Protein AF-A0A1S3MTH4-F1 (afdb_monomer_lite)

pLDDT: mean 94.07, std 4.58, range [64.81, 98.19]

Radius of gyration: 25.59 Å; chains: 1; bounding box: 60×23×65 Å

Structure (mmCIF, N/CA/C/O backbone):
data_AF-A0A1S3MTH4-F1
#
_entry.id   AF-A0A1S3MTH4-F1
#
loop_
_atom_site.group_PDB
_atom_site.id
_atom_site.type_symbol
_atom_site.label_atom_id
_atom_site.label_alt_id
_atom_site.label_comp_id
_atom_site.label_asym_id
_atom_site.label_entity_id
_atom_site.label_seq_id
_atom_site.pdbx_PDB_ins_code
_atom_site.Cartn_x
_atom_site.Cartn_y
_atom_site.Cartn_z
_atom_site.occupancy
_atom_site.B_iso_or_equiv
_atom_site.auth_seq_id
_atom_site.auth_comp_id
_atom_site.auth_asym_id
_atom_site.auth_atom_id
_atom_site.pdbx_PDB_model_num
ATOM 1 N N . MET A 1 1 ? -13.603 -9.914 -24.835 1.00 76.88 1 MET A N 1
ATOM 2 C CA . MET A 1 1 ? -13.015 -9.135 -25.950 1.00 76.88 1 MET A CA 1
ATOM 3 C C . MET A 1 1 ? -13.337 -9.698 -27.334 1.00 76.88 1 MET A C 1
ATOM 5 O O . MET A 1 1 ? -13.725 -8.918 -28.182 1.00 76.88 1 MET A O 1
ATOM 9 N N . CYS A 1 2 ? -13.256 -11.011 -27.579 1.00 90.38 2 CYS A N 1
ATOM 10 C CA . CYS A 1 2 ? -13.246 -11.560 -28.948 1.00 90.38 2 CYS A CA 1
ATOM 11 C C . CYS A 1 2 ? -14.567 -11.528 -29.746 1.00 90.38 2 CYS A C 1
ATOM 13 O O . CYS A 1 2 ? -14.528 -11.759 -30.947 1.00 90.38 2 CYS A O 1
ATOM 15 N N . LYS A 1 3 ? -15.727 -11.307 -29.107 1.00 93.00 3 LYS A N 1
ATOM 16 C CA . LYS A 1 3 ? -17.052 -11.400 -29.766 1.00 93.00 3 LYS A CA 1
ATOM 17 C C . LYS A 1 3 ? -17.854 -10.094 -29.808 1.00 93.00 3 LYS A C 1
ATOM 19 O O . LYS A 1 3 ? -18.884 -10.052 -30.461 1.00 93.00 3 LYS A O 1
ATOM 24 N N . VAL A 1 4 ? -17.412 -9.062 -29.088 1.00 96.62 4 VAL A N 1
ATOM 25 C CA . VAL A 1 4 ? -18.183 -7.816 -28.890 1.00 96.62 4 VAL A CA 1
ATOM 26 C C . VAL A 1 4 ? -17.382 -6.592 -29.319 1.00 96.62 4 VAL A C 1
ATOM 28 O O . VAL A 1 4 ? -17.912 -5.707 -29.979 1.00 96.62 4 VAL A O 1
ATOM 31 N N . PHE A 1 5 ? -16.093 -6.544 -28.979 1.00 94.25 5 PHE A N 1
ATOM 32 C CA . PHE A 1 5 ? -15.246 -5.392 -29.264 1.00 94.25 5 PHE A CA 1
ATOM 33 C C . PHE A 1 5 ? -14.417 -5.625 -30.526 1.00 94.25 5 PHE A C 1
ATOM 35 O O . PHE A 1 5 ? -13.961 -6.740 -30.788 1.00 94.25 5 PHE A O 1
ATOM 42 N N . LYS A 1 6 ? -14.187 -4.555 -31.295 1.00 93.19 6 LYS A N 1
ATOM 43 C CA . LYS A 1 6 ? -13.166 -4.556 -32.350 1.00 93.19 6 LYS A CA 1
ATOM 44 C C . LYS A 1 6 ? -11.784 -4.740 -31.716 1.00 93.19 6 LYS A C 1
ATOM 46 O O . LYS A 1 6 ? -11.576 -4.365 -30.563 1.00 93.19 6 LYS A O 1
ATOM 51 N N . ARG A 1 7 ? -10.843 -5.317 -32.470 1.00 94.94 7 ARG A N 1
ATOM 52 C CA . ARG A 1 7 ? -9.465 -5.516 -32.003 1.00 94.94 7 ARG A CA 1
ATOM 53 C C . ARG A 1 7 ? -8.849 -4.154 -31.633 1.00 94.94 7 ARG A C 1
ATOM 55 O O . ARG A 1 7 ? -8.781 -3.300 -32.517 1.00 94.94 7 ARG A O 1
ATOM 62 N N . PRO A 1 8 ? -8.417 -3.943 -30.377 1.00 94.38 8 PRO A N 1
ATOM 63 C CA . PRO A 1 8 ? -7.772 -2.699 -29.977 1.00 94.38 8 PRO A CA 1
ATOM 64 C C . PRO A 1 8 ? -6.360 -2.607 -30.563 1.00 94.38 8 PRO A C 1
ATOM 66 O O . PRO A 1 8 ? -5.741 -3.626 -30.892 1.00 94.38 8 PRO A O 1
ATOM 69 N N . PHE A 1 9 ? -5.848 -1.383 -30.677 1.00 95.06 9 PHE A N 1
ATOM 70 C CA . PHE A 1 9 ? -4.441 -1.159 -30.990 1.00 95.06 9 PHE A CA 1
ATOM 71 C C . PHE A 1 9 ? -3.572 -1.548 -29.794 1.00 95.06 9 PHE A C 1
ATOM 73 O O . PHE A 1 9 ? -3.973 -1.403 -28.642 1.00 95.06 9 PHE A O 1
ATOM 80 N N . SER A 1 10 ? -2.397 -2.107 -30.083 1.00 94.62 10 SER A N 1
ATOM 81 C CA . SER A 1 10 ? -1.463 -2.528 -29.044 1.00 94.62 10 SER A CA 1
ATOM 82 C C . SER A 1 10 ? -0.734 -1.310 -28.494 1.00 94.62 10 SER A C 1
ATOM 84 O O . SER A 1 10 ? 0.014 -0.670 -29.228 1.00 94.62 10 SER A O 1
ATOM 86 N N . GLU A 1 11 ? -0.897 -1.046 -27.203 1.00 93.69 11 GLU A N 1
ATOM 87 C CA . GLU A 1 11 ? -0.143 -0.026 -26.478 1.00 93.69 11 GLU A CA 1
ATOM 88 C C . GLU A 1 11 ? 0.856 -0.714 -25.536 1.00 93.69 11 GLU A C 1
ATOM 90 O O . GLU A 1 11 ? 0.446 -1.532 -24.706 1.00 93.69 11 GLU A O 1
ATOM 95 N N . PRO A 1 12 ? 2.170 -0.461 -25.669 1.00 94.00 12 PRO A N 1
ATOM 96 C CA . PRO A 1 12 ? 3.153 -1.030 -24.759 1.00 94.00 12 PRO A CA 1
ATOM 97 C C . PRO A 1 12 ? 3.037 -0.358 -23.384 1.00 94.00 12 PRO A C 1
ATOM 99 O O . PRO A 1 12 ? 3.203 0.852 -23.261 1.00 94.00 12 PRO A O 1
ATOM 102 N N . ALA A 1 13 ? 2.791 -1.153 -22.344 1.00 93.00 13 ALA A N 1
ATOM 103 C CA . ALA A 1 13 ? 2.730 -0.694 -20.960 1.00 93.00 13 ALA A CA 1
ATOM 104 C C . ALA A 1 13 ? 3.626 -1.569 -20.076 1.00 93.00 13 ALA A C 1
ATOM 106 O O . ALA A 1 13 ? 3.611 -2.794 -20.183 1.00 93.00 13 ALA A O 1
ATOM 107 N N . ALA A 1 14 ? 4.408 -0.935 -19.201 1.00 92.88 14 ALA A N 1
ATOM 108 C CA . ALA A 1 14 ? 5.298 -1.631 -18.269 1.00 92.88 14 ALA A CA 1
ATOM 109 C C . ALA A 1 14 ? 4.617 -1.974 -16.930 1.00 92.88 14 ALA A C 1
ATOM 111 O O . ALA A 1 14 ? 5.107 -2.819 -16.187 1.00 92.88 14 ALA A O 1
ATOM 112 N N . ASN A 1 15 ? 3.506 -1.306 -16.608 1.00 93.69 15 ASN A N 1
ATOM 113 C CA . ASN A 1 15 ? 2.750 -1.472 -15.370 1.00 93.69 15 ASN A CA 1
ATOM 114 C C . ASN A 1 15 ? 1.280 -1.059 -15.575 1.00 93.69 15 ASN A C 1
ATOM 116 O O . ASN A 1 15 ? 0.884 -0.631 -16.658 1.00 93.69 15 ASN A O 1
ATOM 120 N N . ILE A 1 16 ? 0.471 -1.188 -14.523 1.00 94.81 16 ILE A N 1
ATOM 121 C CA . ILE A 1 16 ? -0.954 -0.817 -14.524 1.00 94.81 16 ILE A CA 1
ATOM 122 C C . ILE A 1 16 ? -1.200 0.698 -14.368 1.00 94.81 16 ILE A C 1
ATOM 124 O O . ILE A 1 16 ? -2.349 1.140 -14.373 1.00 94.81 16 ILE A O 1
ATOM 128 N N . GLY A 1 17 ? -0.143 1.502 -14.211 1.00 95.00 17 GLY A N 1
ATOM 129 C CA . GLY A 1 17 ? -0.214 2.951 -14.035 1.00 95.00 17 GLY A CA 1
ATOM 130 C C . GLY A 1 17 ? -0.801 3.391 -12.689 1.00 95.00 17 GLY A C 1
ATOM 131 O O . GLY A 1 17 ? -0.570 2.773 -11.651 1.00 95.00 17 GLY A O 1
ATOM 132 N N . VAL A 1 18 ? -1.585 4.475 -12.717 1.00 96.31 18 VAL A N 1
ATOM 133 C CA . VAL A 1 18 ? -2.190 5.130 -11.536 1.00 96.31 18 VAL A CA 1
ATOM 134 C C . VAL A 1 18 ? -3.071 4.204 -10.693 1.00 96.31 18 VAL A C 1
ATOM 136 O O . VAL A 1 18 ? -3.266 4.440 -9.501 1.00 96.31 18 VAL A O 1
ATOM 139 N N . TRP A 1 19 ? -3.573 3.120 -11.286 1.00 97.44 19 TRP A N 1
ATOM 140 C CA . TRP A 1 19 ? -4.376 2.131 -10.576 1.00 97.44 19 TRP A CA 1
ATOM 141 C C . TRP A 1 19 ? -3.630 1.505 -9.400 1.00 97.44 19 TRP A C 1
ATOM 143 O O . TRP A 1 19 ? -4.264 1.212 -8.393 1.00 97.44 19 TRP A O 1
ATOM 153 N N . GLN A 1 20 ? -2.301 1.378 -9.475 1.00 95.19 20 GLN A N 1
ATOM 154 C CA . GLN A 1 20 ? -1.493 0.898 -8.352 1.00 95.19 20 GLN A CA 1
ATOM 155 C C . GLN A 1 20 ? -1.690 1.782 -7.111 1.00 95.19 20 GLN A C 1
ATOM 157 O O . GLN A 1 20 ? -2.084 1.293 -6.054 1.00 95.19 20 GLN A O 1
ATOM 162 N N . LEU A 1 21 ? -1.527 3.098 -7.273 1.00 94.81 21 LEU A N 1
ATOM 163 C CA . LEU A 1 21 ? -1.739 4.068 -6.200 1.00 94.81 21 LEU A CA 1
ATOM 164 C C . LEU A 1 21 ? -3.190 4.048 -5.697 1.00 94.81 21 LEU A C 1
ATOM 166 O O . LEU A 1 21 ? -3.434 4.158 -4.497 1.00 94.81 21 LEU A O 1
ATOM 170 N N . ALA A 1 22 ? -4.160 3.874 -6.599 1.00 97.56 22 ALA A N 1
ATOM 171 C CA . ALA A 1 22 ? -5.566 3.772 -6.218 1.00 97.56 22 ALA A CA 1
ATOM 172 C C . ALA A 1 22 ? -5.831 2.545 -5.325 1.00 97.56 22 ALA A C 1
ATOM 174 O O . ALA A 1 22 ? -6.482 2.674 -4.287 1.00 97.56 22 ALA A O 1
ATOM 175 N N . PHE A 1 23 ? -5.303 1.369 -5.679 1.00 96.94 23 PHE A N 1
ATOM 176 C CA . PHE A 1 23 ? -5.432 0.161 -4.856 1.00 96.94 23 PHE A CA 1
ATOM 177 C C . PHE A 1 23 ? -4.712 0.296 -3.512 1.00 96.94 23 PHE A C 1
ATOM 179 O O . PHE A 1 23 ? -5.247 -0.120 -2.481 1.00 96.94 23 PHE A O 1
ATOM 186 N N . GLU A 1 24 ? -3.549 0.942 -3.490 1.00 95.19 24 GLU A N 1
ATOM 187 C CA . GLU A 1 24 ? -2.834 1.229 -2.248 1.00 95.19 24 GLU A CA 1
ATOM 188 C C . GLU A 1 24 ? -3.625 2.167 -1.332 1.00 95.19 24 GLU A C 1
ATOM 190 O O . GLU A 1 24 ? -3.775 1.866 -0.145 1.00 95.19 24 GLU A O 1
ATOM 195 N N . ALA A 1 25 ? -4.205 3.243 -1.865 1.00 96.44 25 ALA A N 1
ATOM 196 C CA . ALA A 1 25 ? -5.055 4.152 -1.099 1.00 96.44 25 ALA A CA 1
ATOM 197 C C . ALA A 1 25 ? -6.309 3.443 -0.562 1.00 96.44 25 ALA A C 1
ATOM 199 O O . ALA A 1 25 ? -6.624 3.555 0.625 1.00 96.44 25 ALA A O 1
ATOM 200 N N . MET A 1 26 ? -6.984 2.642 -1.397 1.00 98.19 26 MET A N 1
ATOM 201 C CA . MET A 1 26 ? -8.137 1.845 -0.964 1.00 98.19 26 MET A CA 1
ATOM 202 C C . MET A 1 26 ? -7.773 0.883 0.171 1.00 98.19 26 MET A C 1
ATOM 204 O O . MET A 1 26 ? -8.543 0.739 1.118 1.00 98.19 26 MET A O 1
ATOM 208 N N . SER A 1 27 ? -6.590 0.266 0.126 1.00 97.06 27 SER A N 1
ATOM 209 C CA . SER A 1 27 ? -6.140 -0.629 1.198 1.00 97.06 27 SER A CA 1
ATOM 210 C C . SER A 1 27 ? -5.888 0.097 2.527 1.00 97.06 27 SER A C 1
ATOM 212 O O . SER A 1 27 ? -6.156 -0.470 3.582 1.00 97.06 27 SER A O 1
ATOM 214 N N . VAL A 1 28 ? -5.440 1.359 2.504 1.00 96.88 28 VAL A N 1
ATOM 215 C CA . VAL A 1 28 ? -5.305 2.188 3.718 1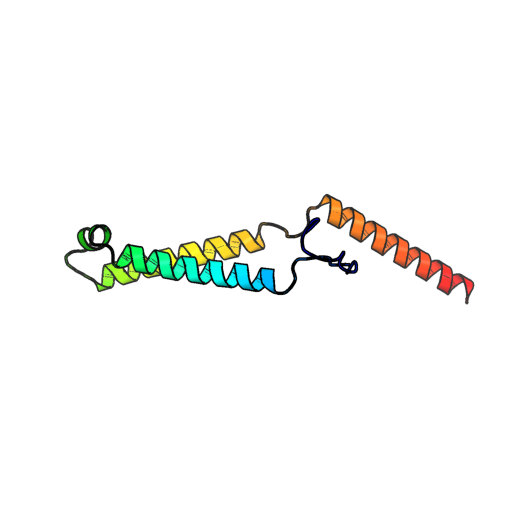.00 96.88 28 VAL A CA 1
ATOM 216 C C . VAL A 1 28 ? -6.682 2.511 4.298 1.00 96.88 28 VAL A C 1
ATOM 218 O O . VAL A 1 28 ? -6.916 2.283 5.483 1.00 96.88 28 VAL A O 1
ATOM 221 N N . ILE A 1 29 ? -7.620 2.957 3.457 1.00 97.75 29 ILE A N 1
ATOM 222 C CA . ILE A 1 29 ? -9.004 3.254 3.868 1.00 97.75 29 ILE A CA 1
ATOM 223 C C . ILE A 1 29 ? -9.681 2.009 4.456 1.00 97.75 29 ILE A C 1
ATOM 225 O O . ILE A 1 29 ? -10.430 2.107 5.431 1.00 97.75 29 ILE A O 1
ATOM 229 N N . ALA A 1 30 ? -9.400 0.831 3.895 1.00 98.06 30 ALA A N 1
ATOM 230 C CA . ALA A 1 30 ? -9.934 -0.431 4.385 1.00 98.06 30 ALA A CA 1
ATOM 231 C C . ALA A 1 30 ? -9.472 -0.744 5.817 1.00 98.06 30 ALA A C 1
ATOM 233 O O . ALA A 1 30 ? -10.275 -1.250 6.597 1.00 98.06 30 ALA A O 1
ATOM 234 N N . VAL A 1 31 ? -8.226 -0.429 6.193 1.00 97.75 31 VAL A N 1
ATOM 235 C CA . VAL A 1 31 ? -7.753 -0.614 7.578 1.00 97.75 31 VAL A CA 1
ATOM 236 C C . VAL A 1 31 ? -8.549 0.275 8.532 1.00 97.75 31 VAL A C 1
ATOM 238 O O . VAL A 1 31 ? -9.157 -0.242 9.466 1.00 97.75 31 VAL A O 1
ATOM 241 N N . VAL A 1 32 ? -8.635 1.576 8.239 1.00 96.44 32 VAL A N 1
ATOM 242 C CA . VAL A 1 32 ? -9.367 2.552 9.069 1.00 96.44 32 VAL A CA 1
ATOM 243 C C . VAL A 1 32 ? -10.832 2.140 9.234 1.00 96.44 32 VAL A C 1
ATOM 245 O O . VAL A 1 32 ? -11.360 2.074 10.343 1.00 96.44 32 VAL A O 1
ATOM 248 N N . THR A 1 33 ? -11.487 1.796 8.124 1.00 97.81 33 THR A N 1
ATOM 249 C CA . THR A 1 33 ? -12.913 1.449 8.117 1.00 97.81 33 THR A CA 1
ATOM 250 C C . THR A 1 33 ? -13.184 0.163 8.897 1.00 97.81 33 THR A C 1
ATOM 252 O O . THR A 1 33 ? -14.116 0.117 9.698 1.0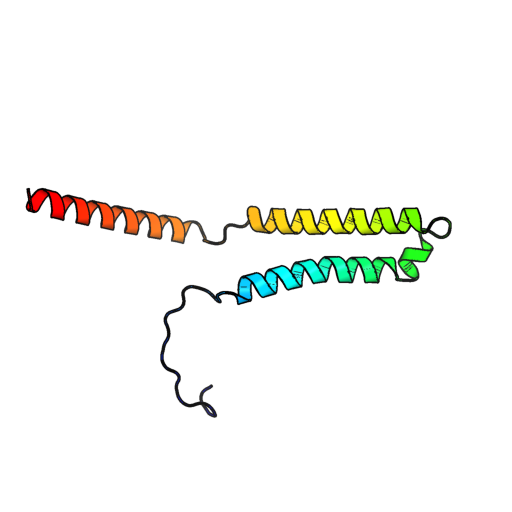0 97.81 33 THR A O 1
ATOM 255 N N . ASN A 1 34 ? -12.365 -0.878 8.713 1.00 97.62 34 ASN A N 1
ATOM 256 C CA . ASN A 1 34 ? -12.537 -2.134 9.444 1.00 97.62 34 ASN A CA 1
ATOM 257 C C . ASN A 1 34 ? -12.255 -1.967 10.944 1.00 97.62 34 ASN A C 1
ATOM 259 O O . ASN A 1 34 ? -13.019 -2.486 11.757 1.00 97.62 34 ASN A O 1
ATOM 263 N N . CYS A 1 35 ? -11.221 -1.210 11.326 1.00 96.50 35 CYS A N 1
ATOM 264 C CA . CYS A 1 35 ? -10.937 -0.899 12.730 1.00 96.50 35 CYS A CA 1
ATOM 265 C C . CYS A 1 35 ? -12.099 -0.139 13.387 1.00 96.50 35 CYS A C 1
ATOM 267 O O . CYS A 1 35 ? -12.523 -0.502 14.486 1.00 96.50 35 CYS A O 1
ATOM 269 N N . ALA A 1 36 ? -12.679 0.844 12.691 1.00 95.19 36 ALA A N 1
ATOM 270 C CA . ALA A 1 36 ? -13.856 1.566 13.167 1.00 95.19 36 ALA A CA 1
ATOM 271 C C . ALA A 1 36 ? -15.076 0.643 13.346 1.00 95.19 36 ALA A C 1
ATOM 273 O O . ALA A 1 36 ? -15.716 0.673 14.397 1.00 95.19 36 ALA A O 1
ATOM 274 N N . LEU A 1 37 ? -15.372 -0.222 12.366 1.00 96.88 37 LEU A N 1
ATOM 275 C CA . LEU A 1 37 ? -16.475 -1.190 12.456 1.00 96.88 37 LEU A CA 1
ATOM 276 C C . LEU A 1 37 ? -16.298 -2.156 13.637 1.00 96.88 37 LEU A C 1
ATOM 278 O O . LEU A 1 37 ? -17.252 -2.409 14.374 1.00 96.88 37 LEU A O 1
ATOM 282 N N . ILE A 1 38 ? -15.076 -2.653 13.851 1.00 95.44 38 ILE A N 1
ATOM 283 C CA . ILE A 1 38 ? -14.736 -3.511 14.993 1.00 95.44 38 ILE A CA 1
ATOM 284 C C . ILE A 1 38 ? -14.962 -2.755 16.308 1.00 95.44 38 ILE A C 1
ATOM 286 O O . ILE A 1 38 ? -15.642 -3.279 17.190 1.00 95.44 38 ILE A O 1
ATOM 290 N N . GLY A 1 39 ? -14.481 -1.514 16.430 1.00 93.69 39 GLY A N 1
ATOM 291 C CA . GLY A 1 39 ? -14.669 -0.688 17.629 1.00 93.69 39 GLY A CA 1
ATOM 292 C C . GLY A 1 39 ? -16.132 -0.335 17.930 1.00 93.69 39 GLY A C 1
ATOM 293 O O . GLY A 1 39 ? -16.508 -0.172 19.090 1.00 93.69 39 GLY A O 1
ATOM 294 N N . MET A 1 40 ? -16.986 -0.258 16.906 1.00 92.06 40 MET A N 1
ATOM 295 C CA . MET A 1 40 ? -18.423 -0.009 17.071 1.00 92.06 40 MET A CA 1
ATOM 296 C C . MET A 1 40 ? -19.229 -1.270 17.409 1.00 92.06 40 MET A C 1
ATOM 298 O O . MET A 1 40 ? -20.371 -1.151 17.862 1.00 92.06 40 MET A O 1
ATOM 302 N N . SER A 1 41 ? -18.658 -2.461 17.209 1.00 94.06 41 SER A N 1
ATOM 303 C CA . SER A 1 4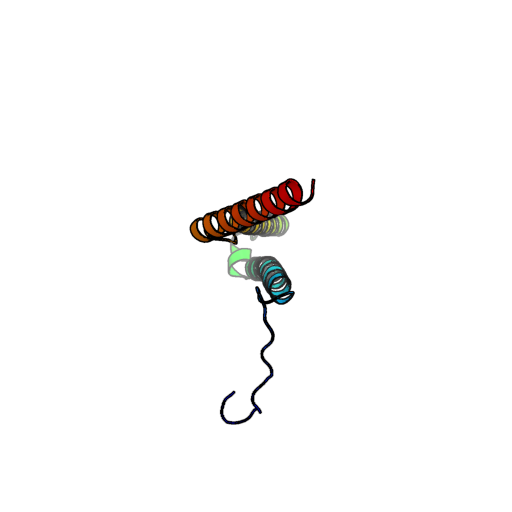1 ? -19.359 -3.726 17.419 1.00 94.06 41 SER A CA 1
ATOM 304 C C . SER A 1 41 ? -19.724 -3.951 18.902 1.00 94.06 41 SER A C 1
ATOM 306 O O . SER A 1 41 ? -18.907 -3.677 19.790 1.00 94.06 41 SER A O 1
ATOM 308 N N . PRO A 1 42 ? -20.929 -4.475 19.213 1.00 91.19 42 PRO A N 1
ATOM 309 C CA . PRO A 1 42 ? -21.342 -4.751 20.593 1.00 91.19 42 PRO A CA 1
ATOM 310 C C . PRO A 1 42 ? -20.395 -5.700 21.336 1.00 91.19 42 PRO A C 1
ATOM 312 O O . PRO A 1 42 ? -20.189 -5.558 22.538 1.00 91.19 42 PRO A O 1
ATOM 315 N N . GLN A 1 43 ? -19.790 -6.645 20.614 1.00 92.38 43 GLN A N 1
ATOM 316 C CA . GLN A 1 43 ? -18.839 -7.614 21.149 1.00 92.38 43 GLN A CA 1
ATOM 317 C C . GLN A 1 43 ? -17.607 -6.903 21.708 1.00 92.38 43 GLN A C 1
ATOM 319 O O . GLN A 1 43 ? -17.216 -7.151 22.844 1.00 92.38 43 GLN A O 1
ATOM 324 N N . VAL A 1 44 ? -17.029 -5.972 20.945 1.00 91.38 44 VAL A N 1
ATOM 325 C CA . VAL A 1 44 ? -15.834 -5.244 21.382 1.00 91.38 44 VAL A CA 1
ATOM 326 C C . VAL A 1 44 ? -16.162 -4.256 22.498 1.00 91.38 44 VAL A C 1
ATOM 328 O O . VAL A 1 44 ? -15.428 -4.183 23.483 1.00 91.38 44 VAL A O 1
ATOM 331 N N . LYS A 1 45 ? -17.306 -3.569 22.403 1.00 90.81 45 LYS A N 1
ATOM 332 C CA . LYS A 1 45 ? -17.797 -2.692 23.476 1.00 90.81 45 LYS A CA 1
ATOM 333 C C . LYS A 1 45 ? -18.011 -3.438 24.796 1.00 90.81 45 LYS A C 1
ATOM 335 O O . LYS A 1 45 ? -17.722 -2.885 25.850 1.00 90.81 45 LYS A O 1
ATOM 340 N N . SER A 1 46 ? -18.443 -4.702 24.752 1.00 90.94 46 SER A N 1
ATOM 341 C CA . SER A 1 46 ? -18.661 -5.509 25.962 1.00 90.94 46 SER A CA 1
ATOM 342 C C . SER A 1 46 ? -17.385 -5.807 26.761 1.00 90.94 46 SER A C 1
ATOM 344 O O . SE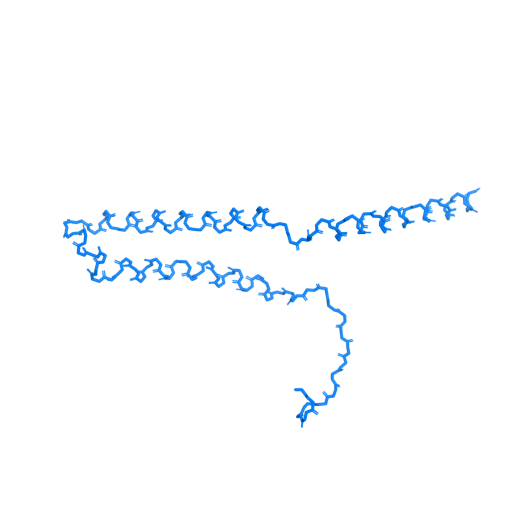R A 1 46 ? -17.476 -6.044 27.963 1.00 90.94 46 SER A O 1
ATOM 346 N N . TYR A 1 47 ? -16.202 -5.742 26.136 1.00 89.31 47 TYR A N 1
ATOM 347 C CA . TYR A 1 47 ? -14.922 -5.874 26.843 1.00 89.31 47 TYR A CA 1
ATOM 348 C C . TYR A 1 47 ? -14.509 -4.600 27.594 1.00 89.31 47 TYR A C 1
ATOM 350 O O . TYR A 1 47 ? -13.689 -4.679 28.505 1.00 89.31 47 TYR A O 1
ATOM 358 N N . PHE A 1 48 ? -15.077 -3.441 27.242 1.00 90.56 48 PHE A N 1
ATOM 359 C CA . PHE A 1 48 ? -14.776 -2.144 27.858 1.00 90.56 48 PHE A CA 1
ATOM 360 C C . PHE A 1 48 ? -16.060 -1.435 28.329 1.00 90.56 48 PHE A C 1
ATOM 362 O O . PHE A 1 48 ? -16.362 -0.339 27.855 1.00 90.56 48 PHE A O 1
ATOM 369 N N . PRO A 1 49 ? -16.832 -2.029 29.261 1.00 81.44 49 PRO A N 1
ATOM 370 C CA . PRO A 1 49 ? -18.128 -1.483 29.669 1.00 81.44 49 PRO A CA 1
ATOM 371 C C . PRO A 1 49 ? -18.022 -0.152 30.435 1.00 81.44 49 PRO A C 1
ATOM 373 O O . PRO A 1 49 ? -18.964 0.631 30.423 1.00 81.44 49 PRO A O 1
ATOM 376 N N . GLU A 1 50 ? -16.880 0.117 31.075 1.00 83.56 50 GLU A N 1
ATOM 377 C CA . GLU A 1 50 ? -16.682 1.255 31.987 1.00 83.56 50 GLU A CA 1
ATOM 378 C C . GLU A 1 50 ? -16.041 2.491 31.322 1.00 83.56 50 GLU A C 1
ATOM 380 O O . GLU A 1 50 ? -16.096 3.590 31.871 1.00 83.56 50 GLU A O 1
ATOM 385 N N . SER A 1 51 ? -15.388 2.348 30.158 1.00 88.44 51 SER A N 1
ATOM 386 C CA . SER A 1 51 ? -14.646 3.458 29.538 1.00 88.44 51 SER A CA 1
ATOM 387 C C . SER A 1 51 ? -14.574 3.372 28.014 1.00 88.44 51 SER A C 1
ATOM 389 O O . SER A 1 51 ? -13.792 2.608 27.445 1.00 88.44 51 SER A O 1
ATOM 391 N N . GLU A 1 52 ? -15.319 4.252 27.342 1.00 87.44 52 GLU A N 1
ATOM 392 C CA . GLU A 1 52 ? -15.248 4.410 25.883 1.00 87.44 52 GLU A CA 1
ATOM 393 C C . GLU A 1 52 ? -13.899 4.984 25.424 1.00 87.44 52 GLU A C 1
ATOM 395 O O . GLU A 1 52 ? -13.389 4.616 24.367 1.00 87.44 52 GLU A O 1
ATOM 400 N N . THR A 1 53 ? -13.270 5.838 26.235 1.00 91.50 53 THR A N 1
ATOM 401 C CA . THR A 1 53 ? -11.955 6.415 25.919 1.00 91.50 53 THR A CA 1
ATOM 402 C C . THR A 1 53 ? -10.883 5.332 25.823 1.00 91.50 53 THR A C 1
ATOM 404 O O . THR A 1 53 ? -10.069 5.352 24.899 1.00 91.50 53 THR A O 1
ATOM 407 N N . GLN A 1 54 ? -10.891 4.359 26.741 1.00 92.06 54 GLN A N 1
ATOM 408 C CA . GLN A 1 54 ? -9.941 3.244 26.712 1.00 92.06 54 GLN A CA 1
ATOM 409 C C . GLN A 1 54 ? -10.146 2.364 25.474 1.00 92.06 54 GLN A C 1
ATOM 411 O O . GLN A 1 54 ? -9.167 1.962 24.843 1.00 92.06 54 GLN A O 1
ATOM 416 N N . LEU A 1 55 ? -11.402 2.116 25.092 1.00 93.06 55 LEU A N 1
ATOM 417 C CA . LEU A 1 55 ? -11.741 1.403 23.863 1.00 93.06 55 LEU A CA 1
ATOM 418 C C . LEU A 1 55 ? -11.186 2.122 22.624 1.00 93.06 55 LEU A C 1
ATOM 420 O O . LEU A 1 55 ? -10.511 1.497 21.807 1.00 93.06 55 LEU A O 1
ATOM 424 N N . ILE A 1 56 ? -11.427 3.431 22.497 1.00 93.75 56 ILE A N 1
ATOM 425 C CA . ILE A 1 56 ? -10.950 4.225 21.353 1.00 93.75 56 ILE A CA 1
ATOM 426 C C . ILE A 1 56 ? -9.420 4.194 21.275 1.00 93.75 56 ILE A C 1
ATOM 428 O O . ILE A 1 56 ? -8.876 3.962 20.197 1.00 93.75 56 ILE A O 1
ATOM 432 N N . LEU A 1 57 ? -8.719 4.366 22.400 1.00 94.88 57 LEU A N 1
ATOM 433 C CA . LEU A 1 57 ? -7.253 4.317 22.433 1.00 94.88 57 LEU A CA 1
ATOM 434 C C . LEU A 1 57 ? -6.704 2.964 21.962 1.00 94.88 57 LEU A C 1
ATOM 436 O O . LEU A 1 57 ? -5.742 2.936 21.195 1.00 94.88 57 LEU A O 1
ATOM 440 N N . TRP A 1 58 ? -7.321 1.851 22.368 1.00 94.19 58 TRP A N 1
ATOM 441 C CA . TRP A 1 58 ? -6.922 0.519 21.903 1.00 94.19 58 TRP A CA 1
ATOM 442 C C . TRP A 1 58 ? -7.197 0.304 20.416 1.00 94.19 58 TRP A C 1
ATOM 444 O O . TRP A 1 58 ? -6.328 -0.209 19.710 1.00 94.19 58 TRP A O 1
ATOM 454 N N . VAL A 1 59 ? -8.371 0.714 19.928 1.00 95.31 59 VAL A N 1
ATOM 455 C CA . VAL A 1 59 ? -8.739 0.588 18.509 1.00 95.31 59 VAL A CA 1
ATOM 456 C C . VAL A 1 59 ? -7.785 1.401 17.636 1.00 95.31 59 VAL A C 1
ATOM 458 O O . VAL A 1 59 ? -7.224 0.859 16.686 1.00 95.31 59 VAL A O 1
ATOM 461 N N . VAL A 1 60 ? -7.536 2.663 17.994 1.00 96.31 60 VAL A N 1
ATOM 462 C CA . VAL A 1 60 ? -6.616 3.548 17.265 1.00 96.31 60 VAL A CA 1
ATOM 463 C C . VAL A 1 60 ? -5.173 3.046 17.366 1.00 96.31 60 VAL A C 1
ATOM 465 O O . VAL A 1 60 ? -4.441 3.078 16.378 1.00 96.31 60 VAL A O 1
ATOM 468 N N . GLY A 1 61 ? -4.749 2.541 18.527 1.00 97.25 61 GLY A N 1
ATOM 469 C CA . GLY A 1 61 ? -3.424 1.940 18.691 1.00 97.25 61 GLY A CA 1
ATOM 470 C C . GLY A 1 61 ? -3.222 0.720 17.787 1.00 97.25 61 GLY A C 1
ATOM 471 O O . GLY A 1 61 ? -2.195 0.604 17.115 1.00 97.25 61 GLY A O 1
ATOM 472 N N . PHE A 1 62 ? -4.222 -0.160 17.712 1.00 96.50 62 PHE A N 1
ATOM 473 C CA . PHE A 1 62 ? -4.195 -1.326 16.829 1.00 96.50 62 PHE A CA 1
ATOM 474 C C . PHE A 1 62 ? -4.247 -0.934 15.346 1.00 96.50 62 PHE A C 1
ATOM 476 O O . PHE A 1 62 ? -3.526 -1.510 14.532 1.00 96.50 62 PHE A O 1
ATOM 483 N N . GLU A 1 63 ? -5.030 0.085 14.994 1.00 97.75 63 GLU A N 1
ATOM 484 C CA . GLU A 1 63 ? -5.064 0.658 13.645 1.00 97.75 63 GLU A CA 1
ATOM 485 C C . GLU A 1 63 ? -3.673 1.138 13.204 1.00 97.75 63 GLU A C 1
ATOM 487 O O . GLU A 1 63 ? -3.189 0.738 12.143 1.00 97.75 63 GLU A O 1
ATOM 492 N N . HIS A 1 64 ? -2.983 1.926 14.036 1.00 97.44 64 HIS A N 1
ATOM 493 C CA . HIS A 1 64 ? -1.635 2.416 13.728 1.00 97.44 64 HIS A CA 1
ATOM 494 C C . HIS A 1 64 ? -0.622 1.275 13.607 1.00 97.44 64 HIS A C 1
ATOM 496 O O . HIS A 1 64 ? 0.240 1.317 12.729 1.00 97.44 64 HIS A O 1
ATOM 502 N N . PHE A 1 65 ? -0.737 0.238 14.440 1.00 97.81 65 PHE A N 1
ATOM 503 C CA . PHE A 1 65 ? 0.091 -0.962 14.321 1.00 97.81 65 PHE A CA 1
ATOM 504 C C . PHE A 1 65 ? -0.124 -1.673 12.975 1.00 97.81 65 PHE A C 1
ATOM 506 O O . PHE A 1 65 ? 0.847 -2.005 12.290 1.00 97.81 65 PHE A O 1
ATOM 513 N N . LEU A 1 66 ? -1.379 -1.859 12.555 1.00 97.75 66 LEU A N 1
ATOM 514 C CA . LEU A 1 66 ? -1.700 -2.464 11.262 1.00 97.75 66 LEU A CA 1
ATOM 515 C C . LEU A 1 66 ? -1.187 -1.616 10.095 1.00 97.75 66 LEU A C 1
ATOM 517 O O . LEU A 1 66 ? -0.543 -2.156 9.192 1.00 97.75 66 LEU A O 1
ATOM 521 N N . LEU A 1 67 ? -1.402 -0.299 10.127 1.00 97.56 67 LEU A N 1
ATOM 522 C CA . LEU A 1 67 ? -0.881 0.612 9.107 1.00 97.56 67 LEU A CA 1
ATOM 523 C C . LEU A 1 67 ? 0.648 0.558 9.041 1.00 97.56 67 LEU A C 1
ATOM 525 O O . LEU A 1 67 ? 1.201 0.406 7.952 1.00 97.56 67 LEU A O 1
ATOM 529 N N . ALA A 1 68 ? 1.335 0.601 10.185 1.00 97.62 68 ALA A N 1
ATOM 530 C CA . ALA A 1 68 ? 2.788 0.474 10.240 1.00 97.62 68 ALA A CA 1
ATOM 531 C C . ALA A 1 68 ? 3.258 -0.856 9.635 1.00 97.62 68 ALA A C 1
ATOM 533 O O . ALA A 1 68 ? 4.152 -0.860 8.790 1.00 97.62 68 ALA A O 1
ATOM 534 N N . SER A 1 69 ? 2.620 -1.977 9.989 1.00 96.75 69 SER A N 1
ATOM 535 C CA . SER A 1 69 ? 2.962 -3.290 9.428 1.00 96.75 69 SER A CA 1
ATOM 536 C C . SER A 1 69 ? 2.779 -3.345 7.908 1.00 96.75 69 SER A C 1
ATOM 538 O O . SER A 1 69 ? 3.647 -3.860 7.204 1.00 96.75 69 SER A O 1
ATOM 540 N N . LYS A 1 70 ? 1.707 -2.738 7.380 1.00 94.94 70 LYS A N 1
ATOM 541 C CA . LYS A 1 70 ? 1.465 -2.618 5.940 1.00 94.94 70 LYS A CA 1
ATOM 542 C C . LYS A 1 70 ? 2.602 -1.858 5.258 1.00 94.94 70 LYS A C 1
ATOM 544 O O . LYS A 1 70 ? 3.133 -2.343 4.264 1.00 94.94 70 LYS A O 1
ATOM 549 N N . PHE A 1 71 ? 2.986 -0.694 5.784 1.00 94.75 71 PHE A N 1
ATOM 550 C CA . PHE A 1 71 ? 4.075 0.104 5.210 1.00 94.75 71 PHE A CA 1
ATOM 551 C C . PHE A 1 71 ? 5.424 -0.618 5.282 1.00 94.75 71 PHE A C 1
ATOM 553 O O . PHE A 1 71 ? 6.184 -0.586 4.315 1.00 94.75 71 PHE A O 1
ATOM 560 N N . ILE A 1 72 ? 5.700 -1.323 6.383 1.00 96.44 72 ILE A N 1
ATOM 561 C CA . ILE A 1 72 ? 6.902 -2.153 6.518 1.00 96.44 72 ILE A CA 1
ATOM 562 C C . ILE A 1 72 ? 6.914 -3.249 5.450 1.00 96.44 72 ILE A C 1
ATOM 564 O O . ILE A 1 72 ? 7.933 -3.436 4.792 1.00 96.44 72 ILE A O 1
ATOM 568 N N . LEU A 1 73 ? 5.797 -3.949 5.232 1.00 95.25 73 LEU A N 1
ATOM 569 C CA . LEU A 1 73 ? 5.710 -4.985 4.200 1.00 95.25 73 LEU A CA 1
ATOM 570 C C . LEU A 1 73 ? 5.935 -4.419 2.795 1.00 95.25 73 LEU A C 1
ATOM 572 O O . LEU A 1 73 ? 6.672 -5.028 2.023 1.00 95.25 73 LEU A O 1
ATOM 576 N N . THR A 1 74 ? 5.372 -3.248 2.483 1.00 92.56 74 THR A N 1
ATOM 577 C CA . THR A 1 74 ? 5.626 -2.560 1.206 1.00 92.56 74 THR A CA 1
ATOM 578 C C . THR A 1 74 ? 7.103 -2.205 1.030 1.00 92.56 74 THR A C 1
ATOM 580 O O . THR A 1 74 ? 7.619 -2.292 -0.075 1.00 92.56 74 THR A O 1
ATOM 583 N N . PHE A 1 75 ? 7.811 -1.845 2.101 1.00 92.88 75 PHE A N 1
ATOM 584 C CA . PHE A 1 75 ? 9.240 -1.539 2.021 1.00 92.88 75 PHE A CA 1
ATOM 585 C C . PHE A 1 75 ? 10.123 -2.794 1.922 1.00 92.88 75 PHE A C 1
ATOM 587 O O . PHE A 1 75 ? 11.133 -2.801 1.221 1.00 92.88 75 PHE A O 1
ATOM 594 N N . VAL A 1 76 ? 9.765 -3.859 2.644 1.00 96.50 76 VAL A N 1
ATOM 595 C CA . VAL A 1 76 ? 10.552 -5.101 2.715 1.00 96.50 76 VAL A CA 1
ATOM 596 C C . VAL A 1 76 ? 10.427 -5.928 1.438 1.00 96.50 76 VAL A C 1
ATOM 598 O O . VAL A 1 76 ? 11.387 -6.597 1.051 1.00 96.50 76 VAL A O 1
ATOM 601 N N . ILE A 1 77 ? 9.258 -5.922 0.797 1.00 94.31 77 ILE A N 1
ATOM 602 C CA . ILE A 1 77 ? 9.011 -6.691 -0.421 1.00 94.31 77 ILE A CA 1
ATOM 603 C C . ILE A 1 77 ? 9.474 -5.853 -1.621 1.00 94.31 77 ILE A C 1
ATOM 605 O O . ILE A 1 77 ? 8.845 -4.848 -1.928 1.00 94.31 77 ILE A O 1
ATOM 609 N N . PRO A 1 78 ? 10.552 -6.244 -2.326 1.00 89.75 78 PRO A N 1
ATOM 610 C CA . PRO A 1 78 ? 11.013 -5.492 -3.483 1.00 89.75 78 PRO A CA 1
ATOM 611 C C . PRO A 1 78 ? 10.046 -5.664 -4.660 1.00 89.75 78 PRO A C 1
ATOM 613 O O . PRO A 1 78 ? 9.749 -6.794 -5.054 1.00 89.75 78 PRO A O 1
ATOM 616 N N . ASP A 1 79 ? 9.648 -4.553 -5.281 1.00 90.50 79 ASP A N 1
ATOM 617 C CA . ASP A 1 79 ? 8.744 -4.550 -6.444 1.00 90.50 79 ASP A CA 1
ATOM 618 C C . ASP A 1 79 ? 9.310 -5.317 -7.649 1.00 90.50 79 ASP A C 1
ATOM 620 O O . ASP A 1 79 ? 8.572 -5.886 -8.455 1.00 90.50 79 ASP A O 1
ATOM 624 N N . VAL A 1 80 ? 10.642 -5.352 -7.777 1.00 91.88 80 VAL A N 1
ATOM 625 C CA . VAL A 1 80 ? 11.343 -6.044 -8.863 1.00 91.88 80 VAL A CA 1
ATOM 626 C C . VAL A 1 80 ? 12.140 -7.224 -8.306 1.00 91.88 80 VAL A C 1
ATOM 628 O O . VAL A 1 80 ? 13.016 -7.037 -7.456 1.00 91.88 80 VAL A O 1
ATOM 631 N N . PRO A 1 81 ? 11.938 -8.450 -8.812 1.00 93.94 81 PRO A N 1
ATOM 632 C CA . PRO A 1 81 ? 12.681 -9.613 -8.342 1.00 93.94 81 PRO A CA 1
ATOM 633 C C . PRO A 1 81 ? 14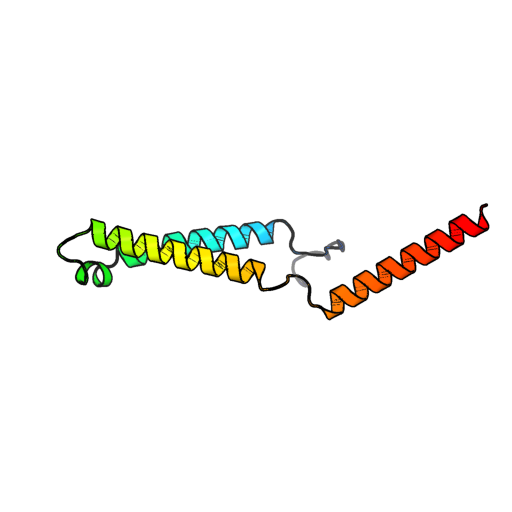.165 -9.559 -8.752 1.00 93.94 81 PRO A C 1
ATOM 635 O O . PRO A 1 81 ? 14.521 -9.081 -9.831 1.00 93.94 81 PRO A O 1
ATOM 638 N N . LYS A 1 82 ? 15.050 -10.128 -7.918 1.00 93.25 82 LYS A N 1
ATOM 639 C CA . LYS A 1 82 ? 16.523 -10.032 -8.060 1.00 93.25 82 LYS A CA 1
ATOM 640 C C . LYS A 1 82 ? 17.060 -10.419 -9.443 1.00 93.25 82 LYS A C 1
ATOM 642 O O . LYS A 1 82 ? 17.946 -9.762 -9.974 1.00 93.25 82 LYS A O 1
ATOM 647 N N . HIS A 1 83 ? 16.524 -11.478 -10.046 1.00 95.50 83 HIS A N 1
ATOM 648 C CA . HIS A 1 83 ? 16.990 -11.952 -11.351 1.00 95.50 83 HIS A CA 1
ATOM 649 C C . HIS A 1 83 ? 16.701 -10.957 -12.488 1.00 95.50 83 HIS A C 1
ATOM 651 O O . HIS A 1 83 ? 17.442 -10.926 -13.468 1.00 95.50 83 HIS A O 1
ATOM 657 N N . ILE A 1 84 ? 15.643 -10.146 -12.367 1.00 95.56 84 ILE A N 1
ATOM 658 C CA . ILE A 1 84 ? 15.343 -9.071 -13.319 1.00 95.56 84 ILE A CA 1
ATOM 659 C C . ILE A 1 84 ? 16.285 -7.895 -13.084 1.00 95.56 84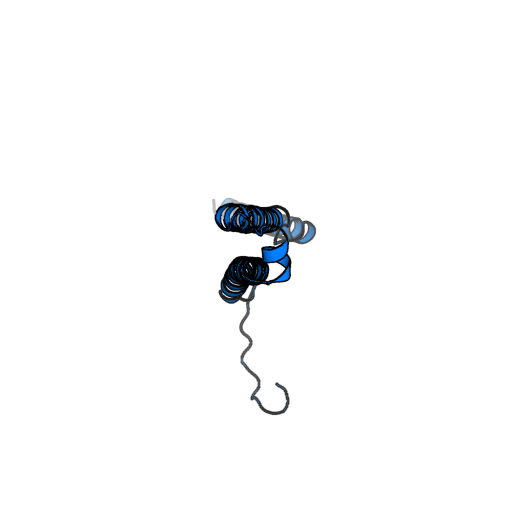 ILE A C 1
ATOM 661 O O . ILE A 1 84 ? 16.839 -7.384 -14.050 1.00 95.56 84 ILE A O 1
ATOM 665 N N . GLN A 1 85 ? 16.554 -7.533 -11.826 1.00 94.81 85 GLN A N 1
ATOM 666 C CA . GLN A 1 85 ? 17.511 -6.467 -11.502 1.00 94.81 85 GLN A CA 1
ATOM 667 C C . GLN A 1 85 ? 18.901 -6.746 -12.093 1.00 94.81 85 GLN A C 1
ATOM 669 O O . GLN A 1 85 ? 19.493 -5.867 -12.708 1.00 94.81 85 GLN A O 1
ATOM 674 N N . ILE A 1 86 ? 19.385 -7.990 -11.991 1.00 96.62 86 ILE A N 1
ATOM 675 C CA . ILE A 1 86 ? 20.675 -8.406 -12.571 1.00 96.62 86 ILE A CA 1
ATOM 676 C C . ILE A 1 86 ? 20.669 -8.305 -14.104 1.00 96.62 86 ILE A C 1
ATOM 678 O O . ILE A 1 86 ? 21.666 -7.931 -14.716 1.00 96.62 86 ILE A O 1
ATOM 682 N N . LYS A 1 87 ? 19.552 -8.651 -14.754 1.00 96.38 87 LYS A N 1
ATOM 683 C CA . LYS A 1 87 ? 19.434 -8.519 -16.213 1.00 96.38 87 LYS A CA 1
ATOM 684 C C . LYS A 1 87 ? 19.423 -7.052 -16.638 1.00 96.38 87 LYS A C 1
ATOM 686 O O . LYS A 1 87 ? 20.091 -6.715 -17.607 1.00 96.38 87 LYS A O 1
ATOM 691 N N . LEU A 1 88 ? 18.699 -6.199 -15.913 1.00 96.19 88 LEU A N 1
ATOM 692 C CA . LEU A 1 88 ? 18.649 -4.761 -16.176 1.00 96.19 88 LEU A CA 1
ATOM 693 C C . LEU A 1 88 ? 20.027 -4.116 -16.002 1.00 96.19 88 LEU A C 1
ATOM 695 O O . LEU A 1 88 ? 20.465 -3.409 -16.903 1.00 96.19 88 LEU A O 1
ATOM 699 N N . SER A 1 89 ? 20.745 -4.429 -14.919 1.00 95.56 89 SER A N 1
ATOM 700 C CA . SER A 1 89 ? 22.092 -3.888 -14.693 1.00 95.56 89 SER A CA 1
ATOM 701 C C . SER A 1 89 ? 23.099 -4.355 -15.745 1.00 95.56 89 SER A C 1
ATOM 703 O O . SER A 1 89 ? 23.951 -3.581 -16.177 1.00 95.56 89 SER A O 1
ATOM 705 N N . ARG A 1 90 ? 22.982 -5.599 -16.224 1.00 97.25 90 ARG A N 1
ATOM 706 C CA . ARG A 1 90 ? 23.794 -6.090 -17.343 1.00 97.25 90 ARG A CA 1
ATOM 707 C C . ARG A 1 90 ? 23.497 -5.339 -18.644 1.00 97.25 90 ARG A C 1
ATOM 709 O O . ARG A 1 90 ? 24.435 -4.949 -19.331 1.00 97.25 90 ARG A O 1
ATOM 716 N N . LEU A 1 91 ? 22.220 -5.135 -18.974 1.00 97.44 91 LEU A N 1
ATOM 717 C CA . LEU A 1 91 ? 21.819 -4.380 -20.168 1.00 97.44 91 LEU A CA 1
ATOM 718 C C . LEU A 1 91 ? 22.314 -2.928 -20.108 1.00 97.44 91 LEU A C 1
ATOM 720 O O . LEU A 1 91 ? 22.811 -2.405 -21.103 1.00 97.44 91 LEU A O 1
ATOM 724 N N . GLU A 1 92 ? 22.223 -2.295 -18.938 1.00 97.25 92 GLU A N 1
ATOM 725 C CA . GLU A 1 92 ? 22.745 -0.948 -18.705 1.00 97.25 92 GLU A CA 1
ATOM 726 C C . GLU A 1 92 ? 24.264 -0.900 -18.916 1.00 97.25 92 GLU A C 1
ATOM 728 O O . GLU A 1 92 ? 24.757 -0.059 -19.669 1.00 97.25 92 GLU A O 1
ATOM 733 N N . PHE A 1 93 ? 25.005 -1.858 -18.353 1.00 97.00 93 PHE A N 1
ATOM 734 C CA . PHE A 1 93 ? 26.451 -1.961 -18.546 1.00 97.00 93 PHE A CA 1
ATOM 735 C C . PHE A 1 93 ? 26.841 -2.127 -20.024 1.00 97.00 93 PHE A C 1
ATOM 737 O O . PHE A 1 93 ? 27.689 -1.388 -20.527 1.00 97.00 93 PHE A O 1
ATOM 744 N N . GLU A 1 94 ? 26.195 -3.050 -20.741 1.00 97.94 94 GLU A N 1
ATOM 745 C CA . GLU A 1 94 ? 26.449 -3.280 -22.170 1.00 97.94 94 GLU A CA 1
ATOM 746 C C . GLU A 1 94 ? 26.149 -2.017 -23.006 1.00 97.94 94 GLU A C 1
ATOM 748 O O . GLU A 1 94 ? 26.889 -1.699 -23.943 1.00 97.94 94 GLU A O 1
ATOM 753 N N . SER A 1 95 ? 25.120 -1.242 -22.635 1.00 97.25 95 SER A N 1
ATOM 754 C CA . SER A 1 95 ? 24.790 0.032 -23.290 1.00 97.25 95 SER A CA 1
ATOM 755 C C . SER A 1 95 ? 25.868 1.106 -23.082 1.00 97.25 95 SER A C 1
ATOM 757 O O . SER A 1 95 ? 26.239 1.804 -24.032 1.00 97.25 95 SER A O 1
ATOM 759 N N . LEU A 1 96 ? 26.436 1.191 -21.872 1.00 97.50 96 LEU A N 1
ATOM 760 C CA . LEU A 1 96 ? 27.518 2.120 -21.540 1.00 97.50 96 LEU A CA 1
ATOM 761 C C . LEU A 1 96 ? 28.818 1.751 -22.262 1.00 97.50 96 LEU A C 1
ATOM 763 O O . LEU A 1 96 ? 29.521 2.631 -22.764 1.00 97.50 96 LEU A O 1
ATOM 767 N N . GLU A 1 97 ? 29.132 0.459 -22.371 1.00 97.44 97 GLU A N 1
ATOM 768 C CA . GLU A 1 97 ? 30.311 0.002 -23.111 1.00 97.44 97 GLU A CA 1
ATOM 769 C C . GLU A 1 97 ? 30.187 0.304 -24.614 1.00 97.44 97 GLU A C 1
ATOM 771 O O . GLU A 1 97 ? 31.146 0.767 -25.242 1.00 97.44 97 GLU A O 1
ATOM 776 N N . ALA A 1 98 ? 28.998 0.103 -25.191 1.00 96.38 98 ALA A N 1
ATOM 777 C CA . ALA A 1 98 ? 28.722 0.452 -26.582 1.00 96.38 98 ALA A CA 1
ATOM 778 C C . ALA A 1 98 ? 28.868 1.963 -26.835 1.00 96.38 98 ALA A C 1
ATOM 780 O O . ALA A 1 98 ? 29.452 2.361 -27.849 1.00 96.38 98 ALA A O 1
ATOM 781 N N . LEU A 1 99 ? 28.399 2.800 -25.902 1.00 96.50 99 LEU A N 1
ATOM 782 C CA . LEU A 1 99 ? 28.576 4.250 -25.965 1.00 96.50 99 LEU A CA 1
ATOM 783 C C . LEU A 1 99 ? 30.059 4.638 -25.894 1.00 96.50 99 LEU A C 1
ATOM 785 O O . LEU A 1 99 ? 30.526 5.423 -26.717 1.00 96.50 99 LEU A O 1
ATOM 789 N N . LYS A 1 100 ? 30.826 4.044 -24.973 1.00 96.44 100 LYS A N 1
ATOM 790 C CA . LYS A 1 100 ? 32.267 4.308 -24.845 1.00 96.44 100 LYS A CA 1
ATOM 791 C C . LYS A 1 100 ? 33.030 3.978 -26.130 1.00 96.44 100 LYS A C 1
ATOM 793 O O . LYS A 1 100 ? 33.837 4.791 -26.570 1.00 96.44 100 LYS A O 1
ATOM 798 N N . LYS A 1 101 ? 32.747 2.826 -26.753 1.00 95.50 101 LYS A N 1
ATOM 799 C CA . LYS A 1 101 ? 33.358 2.425 -28.036 1.00 95.50 101 LYS A CA 1
ATOM 800 C C . LYS A 1 101 ? 33.033 3.407 -29.160 1.00 95.50 101 LYS A C 1
ATOM 802 O O . LYS A 1 101 ? 33.902 3.710 -29.969 1.00 95.50 101 LYS A O 1
ATOM 807 N N . ARG A 1 102 ? 31.793 3.907 -29.214 1.00 94.31 102 ARG A N 1
ATOM 808 C CA . ARG A 1 102 ? 31.378 4.924 -30.194 1.00 94.31 102 ARG A CA 1
ATOM 809 C C . ARG A 1 102 ? 32.183 6.213 -30.032 1.00 94.31 102 ARG A C 1
ATOM 811 O O . ARG A 1 102 ? 32.699 6.709 -31.025 1.00 94.31 102 ARG A O 1
ATOM 818 N N . VAL A 1 103 ? 32.316 6.714 -28.803 1.00 95.19 103 VAL A N 1
ATOM 819 C CA . VAL A 1 103 ? 33.077 7.942 -28.512 1.00 95.19 103 VAL A CA 1
ATOM 820 C C . VAL A 1 103 ? 34.551 7.762 -28.879 1.00 95.19 103 VAL A C 1
ATOM 822 O O . VAL A 1 103 ? 35.063 8.533 -29.676 1.00 95.19 103 VAL A O 1
ATOM 825 N N . SER A 1 104 ? 35.193 6.673 -28.438 1.00 92.25 104 SER A N 1
ATOM 826 C CA . SER A 1 104 ? 36.612 6.414 -28.736 1.00 92.25 104 SER A CA 1
ATOM 827 C C . SER A 1 104 ? 36.939 6.184 -30.216 1.00 92.25 104 SER A C 1
ATOM 829 O O . SER A 1 104 ? 38.105 6.169 -30.576 1.00 92.25 104 SER A O 1
ATOM 831 N N . LEU A 1 105 ? 35.938 5.890 -31.052 1.00 88.50 105 LEU A N 1
ATOM 832 C CA . LEU A 1 105 ? 36.095 5.770 -32.509 1.00 88.50 105 LEU A CA 1
ATOM 833 C C . LEU A 1 105 ? 35.885 7.106 -33.236 1.00 88.50 105 LEU A C 1
ATOM 835 O O . LEU A 1 105 ? 36.119 7.177 -34.440 1.00 88.50 105 LEU A O 1
ATOM 839 N N . THR A 1 106 ? 35.357 8.112 -32.537 1.00 82.75 106 THR A N 1
ATOM 840 C CA . THR A 1 106 ? 35.040 9.433 -33.094 1.00 82.75 106 THR A CA 1
ATOM 841 C C . THR A 1 106 ? 36.104 10.482 -32.725 1.00 82.75 106 THR A C 1
ATOM 843 O O . THR A 1 106 ? 36.194 11.490 -33.422 1.00 82.75 106 THR A O 1
ATOM 846 N N . ASP A 1 107 ? 36.904 10.230 -31.681 1.00 64.81 107 ASP A N 1
ATOM 847 C CA . ASP A 1 107 ? 38.120 10.976 -31.303 1.00 64.81 107 ASP A CA 1
ATOM 848 C C . ASP A 1 107 ? 39.361 10.482 -32.075 1.00 64.81 107 ASP A C 1
ATOM 850 O O . ASP A 1 107 ? 40.217 11.328 -32.427 1.00 64.81 107 ASP A O 1
#

Secondary structure (DSSP, 8-state):
-TTTSPPPPP---SS-TTHHHHHHHHHHHHHHHHHHHHHHSHHHHHH-TT-HHHHHHHHHHHHHHHHHHHHHHHHHS-SS-HHHHHHHHHHHHHHHHHHHHHHHTT-

Sequence (107 aa):
MCKVFKRPFSEPAANIGVWQLAFEAMSVIAVVTNCALIGMSPQVKSYFPESETQLILWVVGFEHFLLASKFILTFVIPDVPKHIQIKLSRLEFESLEALKKRVSLTD

Foldseek 3Di:
DPPPDDDDDDDDDPDPPCVVVVVVVVVLVVLVVVLVVCLPDPVLCVVVVPDNPVSVCVSVVVSVVVVVVVVVCVVVDDPDDPVVVVVVVVVVVVVVVVVVVVVVVVD